Protein AF-G5DYV2-F1 (afdb_monomer)

Organism: NCBI:txid8362

Mean predicted aligned error: 8.83 Å

Secondary structure (DSSP, 8-state):
-HHHHHHHHSHHHHHHHHSHHHHHHHHHTHHHHHHHHHTTS-GGG--HHHHHHHHHHHHHHHHHHTTTT-HHHHHHHHHHHHHHHHHHHHHHHHH-

Foldseek 3Di:
DVVVVVVCVDPVVVVCCVDCLNVVLVVLLVLLVVLQVCVVPDLVVDDLVVLVVLLVVLVVQLVVCVVVPRVSSNVSSVSNNVSSVVSNVVNVVVVD

Nearest PDB structures (foldseek):
  4rng-assembly4_C-2  TM=7.474E-01  e=2.613E-01  Thermodesulfovibrio yellowstonii DSM 11347
  4rng-assembly2_D  TM=7.466E-01  e=3.465E-01  Thermodesulfovibrio yellowstonii DSM 11347
  4qnd-assembly1_A  TM=5.493E-01  e=1.268E+00  Vibrio sp. N418
  4qnc-assembly1_A  TM=6.231E-01  e=2.229E+00  Leptospira biflexa serovar Patoc strain 'Patoc 1 (Paris)'

InterPro domains:
  IPR005336 Mitochondrial pyruvate carrier [PF03650] (16-95)

Sequence (96 aa):
ARKAVDYVKSKDFRDYLMSTHFWGPVANWGLPIAAINDMKKSPEIISGRMTFALVCYSLMFMRFAVQPRNWLLFACHFTNECAQLVQGGRLIKYEL

pLDDT: mean 75.61, std 5.99, range [59.94, 84.25]

Solvent-accessible surface area (backbone atoms only — not comparable to full-atom values): 5235 Å² total; per-residue (Å²): 111,69,71,60,56,53,46,69,68,31,68,68,45,51,52,45,64,74,28,67,79,41,50,50,33,60,63,53,40,55,55,33,52,48,45,53,57,54,66,75,51,69,58,88,77,60,55,66,71,57,40,52,50,51,38,56,51,22,56,56,50,40,63,47,21,63,64,67,77,34,68,60,43,28,53,40,28,52,49,31,32,56,38,35,52,55,49,48,54,49,38,53,66,69,79,104

Structure (mmCIF, N/CA/C/O backbone):
data_AF-G5DYV2-F1
#
_entry.id   AF-G5DYV2-F1
#
loop_
_atom_site.group_PDB
_atom_site.id
_atom_site.type_symbol
_atom_site.label_atom_id
_atom_site.label_alt_id
_atom_site.label_comp_id
_atom_site.label_asym_id
_atom_site.label_entity_id
_atom_site.label_seq_id
_atom_site.pdbx_PDB_ins_code
_atom_site.Cartn_x
_atom_site.Cartn_y
_atom_site.Cartn_z
_atom_site.occupancy
_atom_site.B_iso_or_equiv
_atom_site.auth_seq_id
_atom_site.auth_comp_id
_atom_site.auth_asym_id
_atom_site.auth_atom_id
_atom_site.pdbx_PDB_model_num
ATOM 1 N N . ALA A 1 1 ? 7.813 -19.971 -18.138 1.00 61.12 1 ALA A N 1
ATOM 2 C CA . ALA A 1 1 ? 8.965 -19.984 -17.207 1.00 61.12 1 ALA A CA 1
ATOM 3 C C . ALA A 1 1 ? 10.188 -19.249 -17.770 1.00 61.12 1 ALA A C 1
ATOM 5 O O . ALA A 1 1 ? 10.543 -18.215 -17.225 1.00 61.12 1 ALA A O 1
ATOM 6 N N . ARG A 1 2 ? 10.787 -19.703 -18.884 1.00 69.62 2 ARG A N 1
ATOM 7 C CA . ARG A 1 2 ? 12.040 -19.144 -19.443 1.00 69.62 2 ARG A CA 1
ATOM 8 C C . ARG A 1 2 ? 12.012 -17.626 -19.709 1.00 69.62 2 ARG A C 1
ATOM 10 O O . ARG A 1 2 ? 12.840 -16.914 -19.167 1.00 69.62 2 ARG A O 1
ATOM 17 N N . LYS A 1 3 ? 10.961 -17.112 -20.364 1.00 71.81 3 LYS A N 1
ATOM 18 C CA . LYS A 1 3 ? 10.779 -15.662 -20.611 1.00 71.81 3 LYS A CA 1
ATOM 19 C C . LYS A 1 3 ? 10.736 -14.793 -19.342 1.00 71.81 3 LYS A C 1
ATOM 21 O O . LYS A 1 3 ? 11.193 -13.660 -19.377 1.00 71.81 3 LYS A O 1
ATOM 26 N N . ALA A 1 4 ? 10.198 -15.305 -18.231 1.00 74.38 4 ALA A N 1
ATOM 27 C CA . ALA A 1 4 ? 10.153 -14.563 -16.967 1.00 74.38 4 ALA A CA 1
ATOM 28 C C . ALA A 1 4 ? 11.535 -14.518 -16.296 1.00 74.38 4 ALA A C 1
ATOM 30 O O . ALA A 1 4 ? 11.935 -13.484 -15.776 1.00 74.38 4 ALA A O 1
ATOM 31 N N . VAL A 1 5 ? 12.291 -15.618 -16.366 1.00 77.25 5 VAL A N 1
ATOM 32 C CA . VAL A 1 5 ? 13.677 -15.676 -15.875 1.00 77.25 5 VAL A CA 1
ATOM 33 C C . VAL A 1 5 ? 14.587 -14.768 -16.704 1.00 77.25 5 VAL A C 1
ATOM 35 O O . VAL A 1 5 ? 15.414 -14.054 -16.140 1.00 77.25 5 VAL A O 1
ATOM 38 N N . ASP A 1 6 ? 14.402 -14.751 -18.024 1.00 77.06 6 ASP A N 1
ATOM 39 C CA . ASP A 1 6 ? 15.159 -13.885 -18.932 1.00 77.06 6 ASP A CA 1
ATOM 40 C C . ASP A 1 6 ? 14.835 -12.401 -18.682 1.00 77.06 6 ASP A C 1
ATOM 42 O O . ASP A 1 6 ? 15.737 -11.566 -18.661 1.00 77.06 6 ASP A O 1
ATOM 46 N N . TYR A 1 7 ? 13.570 -12.080 -18.385 1.00 74.12 7 TYR A N 1
ATOM 47 C CA . TYR A 1 7 ? 13.147 -10.732 -17.998 1.00 74.12 7 TYR A CA 1
ATOM 48 C C . TYR A 1 7 ? 13.772 -10.280 -16.671 1.00 74.12 7 TYR A C 1
ATOM 50 O O . TYR A 1 7 ? 14.313 -9.181 -16.596 1.00 74.12 7 TYR A O 1
ATOM 58 N N . VAL A 1 8 ? 13.792 -11.138 -15.646 1.00 76.88 8 VAL A N 1
ATOM 59 C CA . VAL A 1 8 ? 14.435 -10.838 -14.349 1.00 76.88 8 VAL A CA 1
ATOM 60 C C . VAL A 1 8 ? 15.956 -10.652 -14.487 1.00 76.88 8 VAL A C 1
ATOM 62 O O . VAL A 1 8 ? 16.571 -9.931 -13.706 1.00 76.88 8 VAL A O 1
ATOM 65 N N . LYS A 1 9 ? 16.589 -11.265 -15.493 1.00 77.69 9 LYS A N 1
ATOM 66 C CA . LYS A 1 9 ? 18.023 -11.082 -15.781 1.00 77.69 9 LYS A CA 1
ATOM 67 C C . LYS A 1 9 ? 18.329 -9.888 -16.694 1.00 77.69 9 LYS A C 1
ATOM 69 O O . LYS A 1 9 ? 19.506 -9.565 -16.861 1.00 77.69 9 LYS A O 1
ATOM 74 N N . SER A 1 10 ? 17.314 -9.250 -17.276 1.00 84.19 10 SER A N 1
ATOM 75 C CA . SER A 1 10 ? 17.481 -8.152 -18.233 1.00 84.19 10 SER A CA 1
ATOM 76 C C . SER A 1 10 ? 18.061 -6.885 -17.590 1.00 84.19 10 SER A C 1
ATOM 78 O O . SER A 1 10 ? 17.907 -6.641 -16.390 1.00 84.19 10 SER A O 1
ATOM 80 N N . LYS A 1 11 ? 18.724 -6.055 -18.407 1.00 81.88 11 LYS A N 1
ATOM 81 C CA . LYS A 1 11 ? 19.213 -4.735 -17.984 1.00 81.88 11 LYS A CA 1
ATOM 82 C C . LYS A 1 11 ? 18.052 -3.820 -17.577 1.00 81.88 11 LYS A C 1
ATOM 84 O O . LYS A 1 11 ? 18.162 -3.148 -16.562 1.00 81.88 11 LYS A O 1
ATOM 89 N N . ASP A 1 12 ? 16.924 -3.897 -18.280 1.00 79.25 12 ASP A N 1
ATOM 90 C CA . ASP A 1 12 ? 15.727 -3.098 -17.991 1.00 79.25 12 ASP A CA 1
ATOM 91 C C . ASP A 1 12 ? 15.156 -3.382 -16.594 1.00 79.25 12 ASP A C 1
ATOM 93 O O . ASP A 1 12 ? 14.765 -2.461 -15.880 1.00 79.25 12 ASP A O 1
ATOM 97 N N . PHE A 1 13 ? 15.158 -4.646 -16.151 1.00 80.00 13 PHE A N 1
ATOM 98 C CA . PHE A 1 13 ? 14.732 -4.994 -14.793 1.00 80.00 13 PHE A CA 1
ATOM 99 C C . PHE A 1 13 ? 15.696 -4.455 -13.729 1.00 8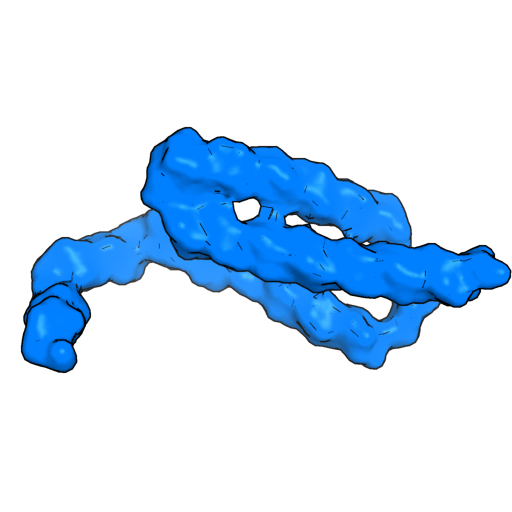0.00 13 PHE A C 1
ATOM 101 O O . PHE A 1 13 ? 15.259 -3.964 -12.689 1.00 80.00 13 PHE A O 1
ATOM 108 N N . ARG A 1 14 ? 17.008 -4.502 -13.988 1.00 80.19 14 ARG A N 1
ATOM 109 C CA . ARG A 1 14 ? 18.019 -3.934 -13.082 1.00 80.19 14 ARG A CA 1
ATOM 110 C C . ARG A 1 14 ? 17.913 -2.412 -12.998 1.00 80.19 14 ARG A C 1
ATOM 112 O O . ARG A 1 14 ? 17.954 -1.872 -11.896 1.00 80.19 14 ARG A O 1
ATOM 119 N N . ASP A 1 15 ? 17.714 -1.747 -14.131 1.00 80.69 15 ASP A N 1
ATOM 120 C CA . ASP A 1 15 ? 17.514 -0.299 -14.201 1.00 80.69 15 ASP A CA 1
ATOM 121 C C . ASP A 1 15 ? 16.210 0.102 -13.488 1.00 80.69 15 ASP A C 1
ATOM 123 O O . ASP A 1 15 ? 16.187 1.082 -12.744 1.00 80.69 15 ASP A O 1
ATOM 127 N N . TYR A 1 16 ? 15.144 -0.700 -13.610 1.00 79.69 16 TYR A N 1
ATOM 128 C CA . TYR A 1 16 ? 13.910 -0.510 -12.843 1.00 79.69 16 TYR A CA 1
ATOM 129 C C . TYR A 1 16 ? 14.141 -0.648 -11.333 1.00 79.69 16 TYR A C 1
ATOM 131 O O . TYR A 1 16 ? 13.718 0.228 -10.579 1.00 79.69 16 TYR A O 1
ATOM 139 N N . LEU A 1 17 ? 14.857 -1.687 -10.885 1.00 81.25 17 LEU A N 1
ATOM 140 C CA . LEU A 1 17 ? 15.198 -1.886 -9.471 1.00 81.25 17 LEU A CA 1
ATOM 141 C C . LEU A 1 17 ? 16.066 -0.762 -8.896 1.00 81.25 17 LEU A C 1
ATOM 143 O O . LEU A 1 17 ? 15.933 -0.443 -7.721 1.00 81.25 17 LEU A O 1
ATOM 147 N N . MET A 1 18 ? 16.955 -0.162 -9.688 1.00 81.88 18 MET A N 1
ATOM 148 C CA . MET A 1 18 ? 17.774 0.977 -9.254 1.00 81.88 18 MET A CA 1
ATOM 149 C C . MET A 1 18 ? 17.063 2.328 -9.406 1.00 81.88 18 MET A C 1
ATOM 151 O O . MET A 1 18 ? 17.591 3.354 -8.979 1.00 81.88 18 MET A O 1
ATOM 155 N N . SER A 1 19 ? 15.860 2.351 -9.981 1.00 78.81 19 SER A N 1
ATOM 156 C CA . SER A 1 19 ? 15.099 3.581 -10.173 1.00 78.81 19 SER A CA 1
ATOM 157 C C . SER A 1 19 ? 14.369 4.027 -8.903 1.00 78.81 19 SER A C 1
ATOM 159 O O . SER A 1 19 ? 13.918 3.229 -8.074 1.00 78.81 19 SER A O 1
ATOM 161 N N . THR A 1 20 ? 14.143 5.335 -8.802 1.00 76.69 20 THR A N 1
ATOM 162 C CA . THR A 1 20 ? 13.267 5.939 -7.786 1.00 76.69 20 THR A CA 1
ATOM 163 C C . THR A 1 20 ? 11.815 5.467 -7.908 1.00 76.69 20 THR A C 1
ATOM 165 O O . THR A 1 20 ? 11.085 5.460 -6.918 1.00 76.69 20 THR A O 1
ATOM 168 N N . HIS A 1 21 ? 11.398 5.005 -9.092 1.00 72.06 21 HIS A N 1
ATOM 169 C CA . HIS A 1 21 ? 10.066 4.449 -9.333 1.00 72.06 21 HIS A CA 1
ATOM 170 C C . HIS A 1 21 ? 9.833 3.099 -8.646 1.00 72.06 21 HIS A C 1
ATOM 172 O O . HIS A 1 21 ? 8.673 2.754 -8.420 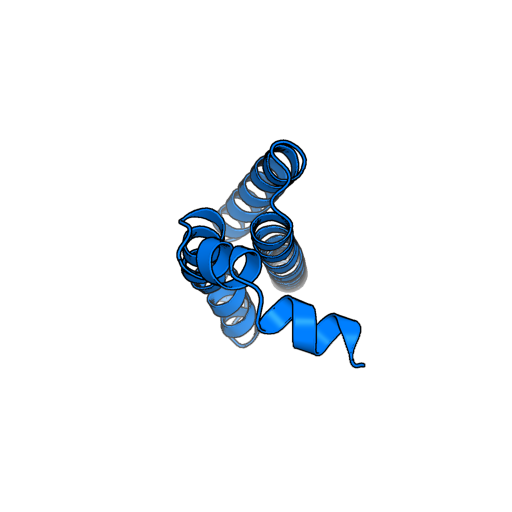1.00 72.06 21 HIS A O 1
ATOM 178 N N . PHE A 1 22 ? 10.897 2.364 -8.307 1.00 78.06 22 PHE A N 1
ATOM 179 C CA . PHE A 1 22 ? 10.831 1.143 -7.504 1.00 78.06 22 PHE A CA 1
ATOM 180 C C . PHE A 1 22 ? 10.978 1.456 -6.011 1.00 78.06 22 PHE A C 1
ATOM 182 O O . PHE A 1 22 ? 10.090 1.135 -5.221 1.00 78.06 22 PHE A O 1
ATOM 189 N N . TRP A 1 23 ? 12.057 2.145 -5.624 1.00 79.19 23 TRP A N 1
ATOM 190 C CA . TRP A 1 23 ? 12.357 2.391 -4.210 1.00 79.19 23 TRP A CA 1
ATOM 191 C C . TRP A 1 23 ? 11.392 3.357 -3.521 1.00 79.19 23 TRP A C 1
ATOM 193 O O . TRP A 1 23 ? 11.122 3.182 -2.338 1.00 79.19 23 TRP A O 1
ATOM 203 N N . GLY A 1 24 ? 10.827 4.334 -4.238 1.00 77.25 24 GLY A N 1
ATOM 204 C CA . GLY A 1 24 ? 9.837 5.260 -3.679 1.00 77.25 24 GLY A CA 1
ATOM 205 C C . GLY A 1 24 ? 8.594 4.530 -3.156 1.00 77.25 24 GLY A C 1
ATOM 206 O O . GLY A 1 24 ? 8.285 4.625 -1.968 1.00 77.25 24 GLY A O 1
ATOM 207 N N . PRO A 1 25 ? 7.906 3.732 -3.993 1.00 75.50 25 PRO A N 1
ATOM 208 C CA . PRO A 1 25 ? 6.816 2.882 -3.533 1.00 75.50 25 PRO A CA 1
ATOM 209 C C . PRO A 1 25 ? 7.236 1.885 -2.452 1.00 75.50 25 PRO A C 1
ATOM 211 O O . PRO A 1 25 ? 6.505 1.725 -1.483 1.00 75.50 25 PRO A O 1
ATOM 214 N N . VAL A 1 26 ? 8.405 1.244 -2.578 1.00 79.31 26 VAL A N 1
ATOM 215 C CA . VAL A 1 26 ? 8.908 0.289 -1.572 1.00 79.31 26 VAL A CA 1
ATOM 216 C C . VAL A 1 26 ? 9.088 0.950 -0.201 1.00 79.31 26 VAL A C 1
ATOM 218 O O . VAL A 1 26 ? 8.699 0.363 0.802 1.00 79.31 26 VAL A O 1
ATOM 221 N N . ALA A 1 27 ? 9.599 2.180 -0.135 1.00 77.56 27 ALA A N 1
ATOM 222 C CA . ALA A 1 27 ? 9.678 2.929 1.119 1.00 77.56 27 ALA A CA 1
ATOM 223 C C . ALA A 1 27 ? 8.282 3.279 1.672 1.00 77.56 27 ALA A C 1
ATOM 225 O O . ALA A 1 27 ? 8.052 3.213 2.880 1.00 77.56 27 ALA A O 1
ATOM 226 N N . ASN A 1 28 ? 7.320 3.571 0.792 1.00 74.62 28 ASN A N 1
ATOM 227 C CA . ASN A 1 28 ? 5.942 3.878 1.179 1.00 74.62 28 ASN A CA 1
ATOM 228 C C . ASN A 1 28 ? 5.149 2.662 1.689 1.00 74.62 28 ASN A C 1
ATOM 230 O O . ASN A 1 28 ? 4.151 2.861 2.383 1.00 74.62 28 ASN A O 1
ATOM 234 N N . TRP A 1 29 ? 5.597 1.420 1.438 1.00 75.75 29 TRP A N 1
ATOM 235 C CA . TRP A 1 29 ? 4.967 0.202 1.985 1.00 75.75 29 TRP A CA 1
ATOM 236 C C . TRP A 1 29 ? 4.976 0.140 3.518 1.00 75.75 29 TRP A C 1
ATOM 238 O O . TRP A 1 29 ? 4.190 -0.609 4.101 1.00 75.75 29 TRP A O 1
ATOM 248 N N . GLY A 1 30 ? 5.790 0.966 4.185 1.00 77.81 30 GLY A N 1
ATOM 249 C CA . GLY A 1 30 ? 5.721 1.138 5.635 1.00 77.81 30 GLY A CA 1
ATOM 250 C C . GLY A 1 30 ? 4.329 1.556 6.126 1.00 77.81 30 GLY A C 1
ATOM 251 O O . GLY A 1 30 ? 3.894 1.074 7.169 1.00 77.81 30 GLY A O 1
ATOM 252 N N . LEU A 1 31 ? 3.595 2.373 5.359 1.00 76.25 31 LEU A N 1
ATOM 253 C CA . LEU A 1 31 ? 2.249 2.836 5.720 1.00 76.25 31 LEU A CA 1
ATOM 254 C C . LEU A 1 31 ? 1.200 1.702 5.676 1.00 76.25 31 LEU A C 1
ATOM 256 O O . LEU A 1 31 ? 0.565 1.468 6.706 1.00 76.25 31 LEU A O 1
ATOM 260 N N . PRO A 1 32 ? 1.051 0.930 4.575 1.00 74.00 32 PRO A N 1
ATOM 261 C CA . PRO A 1 32 ? 0.213 -0.267 4.563 1.00 74.00 32 PRO A CA 1
ATOM 262 C C . PRO A 1 32 ? 0.576 -1.279 5.652 1.00 74.00 32 PRO A C 1
ATOM 264 O O . PRO A 1 32 ? -0.313 -1.823 6.301 1.00 74.00 32 PRO A O 1
ATOM 267 N N . ILE A 1 33 ? 1.870 -1.539 5.876 1.00 78.62 33 ILE A N 1
ATOM 268 C CA . ILE A 1 33 ? 2.316 -2.509 6.887 1.00 78.62 33 ILE A CA 1
ATOM 269 C C . ILE A 1 33 ? 1.939 -2.031 8.293 1.00 78.62 33 ILE A C 1
ATOM 271 O O . ILE A 1 33 ? 1.433 -2.823 9.091 1.00 78.62 33 ILE A O 1
ATOM 275 N N . ALA A 1 34 ? 2.135 -0.745 8.593 1.00 78.44 34 ALA A N 1
ATOM 276 C CA . ALA A 1 34 ? 1.712 -0.150 9.855 1.00 78.44 34 ALA A CA 1
ATOM 277 C C . ALA A 1 34 ? 0.190 -0.238 10.032 1.00 78.44 34 ALA A C 1
ATOM 279 O O . ALA A 1 34 ? -0.267 -0.703 11.073 1.00 78.44 34 ALA A O 1
ATOM 280 N N . ALA A 1 35 ? -0.588 0.096 8.996 1.00 72.88 35 ALA A N 1
ATOM 281 C CA . ALA A 1 35 ? -2.046 -0.017 9.022 1.00 72.88 35 ALA A CA 1
ATOM 282 C C . ALA A 1 35 ? -2.508 -1.466 9.266 1.00 72.88 35 ALA A C 1
ATOM 284 O O . ALA A 1 35 ? -3.390 -1.716 10.087 1.00 72.88 35 ALA A O 1
ATOM 285 N N . ILE A 1 36 ? -1.874 -2.451 8.621 1.00 75.06 36 ILE A N 1
ATOM 286 C CA . ILE A 1 36 ? -2.174 -3.872 8.845 1.00 75.06 36 ILE A CA 1
ATOM 287 C C . ILE A 1 36 ? -1.839 -4.290 10.280 1.00 75.06 36 ILE A C 1
ATOM 289 O O . ILE A 1 36 ? -2.614 -5.012 10.908 1.00 75.06 36 ILE A O 1
ATOM 293 N N . ASN A 1 37 ? -0.708 -3.840 10.820 1.00 78.06 37 ASN A N 1
ATOM 294 C CA . ASN A 1 37 ? -0.320 -4.160 12.190 1.00 78.06 37 ASN A CA 1
ATOM 295 C C . ASN A 1 37 ? -1.264 -3.513 13.219 1.00 78.06 37 ASN A C 1
ATOM 297 O O . ASN A 1 37 ? -1.656 -4.148 14.198 1.00 78.06 37 ASN A O 1
ATOM 301 N N . ASP A 1 38 ? -1.704 -2.283 12.959 1.00 73.88 38 ASP A N 1
ATOM 302 C CA . ASP A 1 38 ? -2.651 -1.563 13.810 1.00 73.88 38 ASP A CA 1
ATOM 303 C C . ASP A 1 38 ? -4.051 -2.198 13.811 1.00 73.88 38 ASP A C 1
ATOM 305 O O . ASP A 1 38 ? -4.793 -2.038 14.780 1.00 73.88 38 ASP A O 1
ATOM 309 N N . MET A 1 39 ? -4.394 -3.044 12.827 1.00 68.56 39 MET A N 1
ATOM 310 C CA . MET A 1 39 ? -5.615 -3.860 12.900 1.00 68.56 39 MET A CA 1
ATOM 311 C C . MET A 1 39 ? -5.632 -4.826 14.099 1.00 68.56 39 MET A C 1
ATOM 313 O O . MET A 1 39 ? -6.700 -5.281 14.496 1.00 68.56 39 MET A O 1
ATOM 317 N N . LYS A 1 40 ? -4.488 -5.148 14.710 1.00 68.19 40 LYS A N 1
ATOM 318 C CA . LYS A 1 40 ? -4.438 -6.011 15.905 1.00 68.19 40 LYS A CA 1
ATOM 319 C C . LYS A 1 40 ? -4.587 -5.243 17.219 1.00 68.19 40 LYS A C 1
ATOM 321 O O . LYS A 1 40 ? -4.755 -5.869 18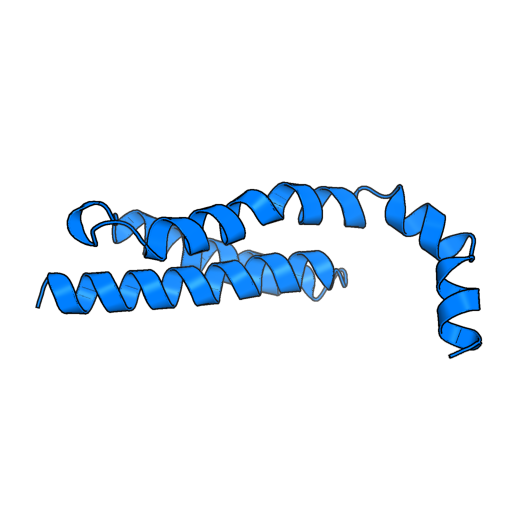.262 1.00 68.19 40 LYS A O 1
ATOM 326 N N . LYS A 1 41 ? -4.509 -3.911 17.186 1.00 69.88 41 LYS A N 1
ATOM 327 C CA . LYS A 1 41 ? -4.626 -3.062 18.376 1.00 69.88 41 LYS A CA 1
ATOM 328 C C . LYS A 1 41 ? -6.091 -2.776 18.722 1.00 69.88 41 LYS A C 1
ATOM 330 O O . LY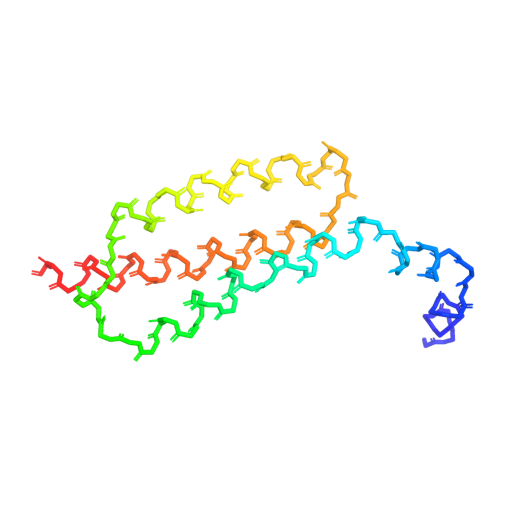S A 1 41 ? -6.998 -3.020 17.913 1.00 69.88 41 LYS A O 1
ATOM 335 N N . SER A 1 42 ? -6.301 -2.294 19.951 1.00 64.25 42 SER A N 1
ATOM 336 C CA . SER A 1 42 ? -7.625 -1.900 20.442 1.00 64.25 42 SER A CA 1
ATOM 337 C C . SER A 1 42 ? -8.213 -0.793 19.550 1.00 64.25 42 SER A C 1
ATOM 339 O O . SER A 1 42 ? -7.488 0.151 19.221 1.00 64.25 42 SER A O 1
ATOM 341 N N . PRO A 1 43 ? -9.490 -0.897 19.136 1.00 61.94 43 PRO A N 1
ATOM 342 C CA . PRO A 1 43 ? -10.145 0.091 18.278 1.00 61.94 43 PRO A CA 1
ATOM 343 C C . PRO A 1 43 ? -10.256 1.488 18.911 1.00 61.94 43 PRO A C 1
ATOM 345 O O . PRO A 1 43 ? -10.344 2.460 18.174 1.00 61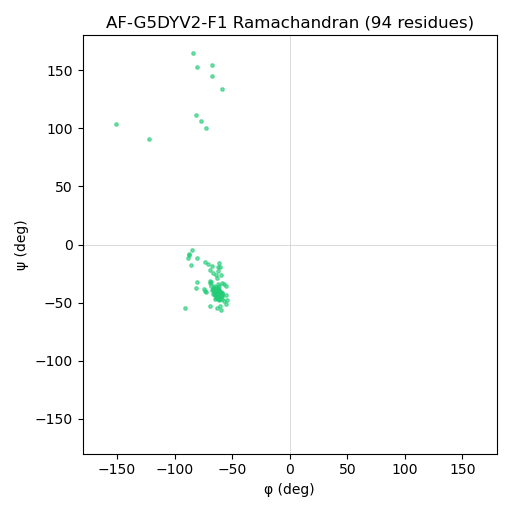.94 43 PRO A O 1
ATOM 348 N N . GLU A 1 44 ? -10.146 1.606 20.238 1.00 60.38 44 GLU A N 1
ATOM 349 C CA . GLU A 1 44 ? -10.127 2.884 20.976 1.00 60.38 44 GLU A CA 1
ATOM 350 C C . GLU A 1 44 ? -8.978 3.822 20.578 1.00 60.38 44 GLU A C 1
ATOM 352 O O . GLU A 1 44 ? -9.063 5.037 20.729 1.00 60.38 44 GLU A O 1
ATOM 357 N N . ILE A 1 45 ? -7.877 3.260 20.072 1.00 65.50 45 ILE A N 1
ATOM 358 C CA . ILE A 1 45 ? -6.678 4.019 19.693 1.00 65.50 45 ILE A CA 1
ATOM 359 C C . ILE A 1 45 ? -6.787 4.521 18.237 1.00 65.50 45 ILE A C 1
ATOM 361 O O . ILE A 1 45 ? -5.941 5.282 17.765 1.00 65.50 45 ILE A O 1
ATOM 365 N N . ILE A 1 46 ? -7.814 4.087 17.494 1.00 66.06 46 ILE A N 1
ATOM 366 C CA . ILE A 1 46 ? -7.992 4.417 16.078 1.00 66.06 46 ILE A CA 1
ATOM 367 C C . ILE A 1 46 ? -8.627 5.806 15.962 1.00 66.06 46 ILE A C 1
ATOM 369 O O . ILE A 1 46 ? -9.799 6.014 16.260 1.00 66.06 46 ILE A O 1
ATOM 373 N N . SER A 1 47 ? -7.858 6.774 15.464 1.00 71.50 47 SER A N 1
ATOM 374 C CA . SER A 1 47 ? -8.375 8.112 15.167 1.00 71.50 47 SER A CA 1
ATOM 375 C C . SER A 1 47 ? -9.169 8.112 13.860 1.00 71.50 47 SER A C 1
ATOM 377 O O . SER A 1 47 ? -8.591 8.107 12.771 1.00 71.50 47 SER A O 1
ATOM 379 N N . GLY A 1 48 ? -10.499 8.204 13.948 1.00 69.19 48 GLY A N 1
ATOM 380 C CA . GLY A 1 48 ? -11.375 8.242 12.768 1.00 69.19 48 GLY A CA 1
ATOM 381 C C . GLY A 1 48 ? -11.062 9.382 11.790 1.00 69.19 48 GLY A C 1
ATOM 382 O O . GLY A 1 48 ? -11.137 9.198 10.575 1.00 69.19 48 GLY A O 1
ATOM 383 N N . ARG A 1 49 ? -10.616 10.544 12.296 1.00 75.44 49 ARG A N 1
ATOM 384 C CA . ARG A 1 49 ? -10.175 11.675 11.454 1.00 75.44 49 ARG A CA 1
ATOM 385 C C . ARG A 1 49 ? -8.926 11.328 10.639 1.00 75.44 49 ARG A C 1
ATOM 387 O O . ARG A 1 49 ? -8.824 11.724 9.482 1.00 75.44 49 ARG A O 1
ATOM 394 N N . MET A 1 50 ? -7.992 10.584 11.231 1.00 76.94 50 MET A N 1
ATOM 395 C CA . MET A 1 50 ? -6.764 10.157 10.561 1.00 76.94 50 MET A CA 1
ATOM 396 C C . MET A 1 50 ? -7.040 9.068 9.521 1.00 76.94 50 MET A C 1
ATOM 398 O O . MET A 1 50 ? -6.521 9.153 8.410 1.00 76.94 50 MET A O 1
ATOM 402 N N . THR A 1 51 ? -7.912 8.107 9.835 1.00 77.12 51 THR A N 1
ATOM 403 C CA . THR A 1 51 ? -8.354 7.074 8.887 1.00 77.12 51 THR A CA 1
ATOM 404 C C . THR A 1 51 ? -9.017 7.686 7.657 1.00 77.12 51 THR A C 1
ATOM 406 O O . THR A 1 51 ? -8.648 7.358 6.531 1.00 77.12 51 THR A O 1
ATOM 409 N N . PHE A 1 52 ? -9.929 8.643 7.847 1.00 77.44 52 PHE A N 1
ATOM 410 C CA . PHE A 1 52 ? -10.574 9.342 6.734 1.00 77.44 52 PHE A CA 1
ATOM 411 C C . PHE A 1 52 ? -9.574 10.139 5.880 1.00 77.44 52 PHE A C 1
ATOM 413 O O . PHE A 1 52 ? -9.604 10.063 4.652 1.00 77.44 52 PHE A O 1
ATOM 420 N N . ALA A 1 53 ? -8.640 10.855 6.516 1.00 81.75 53 ALA A N 1
ATOM 421 C CA . ALA A 1 53 ? -7.599 11.587 5.799 1.00 81.75 53 ALA A CA 1
ATOM 422 C C . ALA A 1 53 ? -6.707 10.655 4.958 1.00 81.75 53 ALA A C 1
ATOM 424 O O . ALA A 1 53 ? -6.390 10.976 3.811 1.00 81.75 53 ALA A O 1
ATOM 425 N N . LEU A 1 54 ? -6.335 9.487 5.496 1.00 78.12 54 LEU A N 1
ATOM 426 C CA . LEU A 1 54 ? -5.518 8.493 4.793 1.00 78.12 54 LEU A CA 1
ATOM 427 C C . LEU A 1 54 ? -6.262 7.830 3.631 1.00 78.12 54 LEU A C 1
ATOM 429 O O . LEU A 1 54 ? -5.633 7.539 2.611 1.00 78.12 54 LEU A O 1
ATOM 433 N N 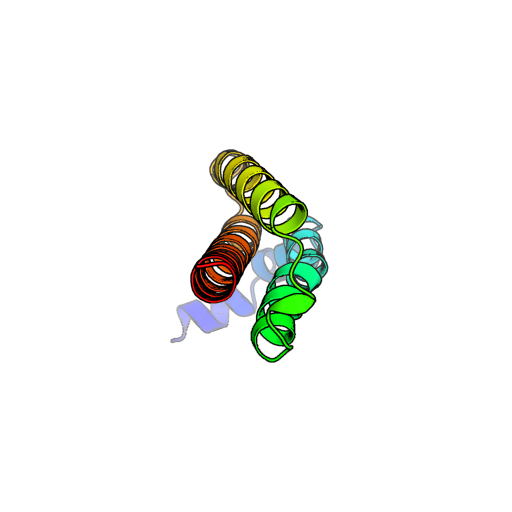. VAL A 1 55 ? -7.578 7.651 3.754 1.00 80.44 55 VAL A N 1
ATOM 434 C CA . VAL A 1 55 ? -8.445 7.201 2.658 1.00 80.44 55 VAL A CA 1
ATOM 435 C C . VAL A 1 55 ? -8.448 8.219 1.513 1.00 80.44 55 VAL A C 1
ATOM 437 O O . VAL A 1 55 ? -8.056 7.917 0.385 1.00 80.44 55 VAL A O 1
ATOM 440 N N . CYS A 1 56 ? -8.768 9.485 1.802 1.00 82.12 56 CYS A N 1
ATOM 441 C CA . CYS A 1 56 ? -8.762 10.544 0.787 1.00 82.12 56 CYS A CA 1
ATOM 442 C C . CYS A 1 56 ? -7.386 10.713 0.121 1.00 82.12 56 CYS A C 1
ATOM 444 O O . CYS A 1 56 ? -7.295 10.872 -1.099 1.00 82.12 56 CYS A O 1
ATOM 446 N N . TYR A 1 57 ? -6.313 10.647 0.912 1.00 81.62 57 TYR A N 1
ATOM 447 C CA . TYR A 1 57 ? -4.941 10.685 0.415 1.00 81.62 57 TYR A CA 1
ATOM 448 C C . TYR A 1 57 ? -4.642 9.512 -0.533 1.00 81.62 57 TYR A C 1
ATOM 450 O O . TYR A 1 57 ? -4.113 9.720 -1.626 1.00 81.62 57 TYR A O 1
ATOM 458 N N . SER A 1 58 ? -5.017 8.287 -0.156 1.00 78.06 58 SER A N 1
ATOM 459 C CA . SER A 1 58 ? -4.753 7.085 -0.959 1.00 78.06 58 SER A CA 1
ATOM 460 C C . SER A 1 58 ? -5.514 7.111 -2.283 1.00 78.06 58 SER A C 1
ATOM 462 O O . SER A 1 58 ? -4.926 6.833 -3.328 1.00 78.06 58 SER A O 1
ATOM 464 N N . LEU A 1 59 ? -6.781 7.533 -2.271 1.00 81.06 59 LEU A N 1
ATOM 465 C CA . LEU A 1 59 ? -7.594 7.721 -3.478 1.00 81.06 59 LEU A CA 1
ATOM 466 C C . LEU A 1 59 ? -6.975 8.734 -4.449 1.00 81.06 59 LEU A C 1
ATOM 468 O O . LEU A 1 59 ? -6.884 8.467 -5.652 1.00 81.06 59 LEU A O 1
ATOM 472 N N . MET A 1 60 ? -6.491 9.867 -3.932 1.00 81.56 60 MET A N 1
ATOM 473 C CA . MET A 1 60 ? -5.824 10.886 -4.744 1.00 81.56 60 MET A CA 1
ATOM 474 C C . MET A 1 60 ? -4.565 10.324 -5.415 1.00 81.56 60 MET A C 1
ATOM 476 O O . MET A 1 60 ? -4.379 10.466 -6.623 1.00 81.56 60 MET A O 1
ATOM 480 N N . PHE A 1 61 ? -3.716 9.628 -4.659 1.00 73.88 61 PHE A N 1
ATOM 481 C CA . PHE A 1 61 ? -2.482 9.059 -5.198 1.00 73.88 61 PHE A CA 1
ATOM 482 C C . PHE A 1 61 ? -2.730 7.905 -6.179 1.00 73.88 61 PHE A C 1
ATOM 484 O O . PHE A 1 61 ? -2.006 7.783 -7.169 1.00 73.88 61 PHE A O 1
ATOM 491 N N . MET A 1 62 ? -3.789 7.109 -5.992 1.00 72.75 62 MET A N 1
ATOM 492 C CA . MET A 1 62 ? -4.190 6.086 -6.965 1.00 72.75 62 MET A CA 1
ATOM 493 C C . MET A 1 62 ? -4.554 6.693 -8.327 1.00 72.75 62 MET A C 1
ATOM 495 O O . MET A 1 62 ? -4.206 6.114 -9.355 1.00 72.75 62 MET A O 1
ATOM 499 N N . ARG A 1 63 ? -5.168 7.886 -8.367 1.00 75.94 63 ARG A N 1
ATOM 500 C CA . ARG A 1 63 ? -5.485 8.591 -9.625 1.00 75.94 63 ARG A CA 1
ATOM 501 C C . ARG A 1 63 ? -4.233 8.989 -10.410 1.00 75.94 63 ARG A C 1
ATOM 503 O O . ARG A 1 63 ? -4.252 8.913 -11.642 1.00 75.94 63 ARG A O 1
ATOM 510 N N . PHE A 1 64 ? -3.166 9.384 -9.715 1.00 68.62 64 PHE A N 1
ATOM 511 C CA . PHE A 1 64 ? -1.887 9.778 -10.317 1.00 68.62 64 PHE A CA 1
ATOM 512 C C . PHE A 1 64 ? -0.948 8.593 -10.595 1.00 68.62 64 PHE A C 1
ATOM 514 O O . PHE A 1 64 ? -0.065 8.706 -11.439 1.00 68.62 64 PHE A O 1
ATOM 521 N N . ALA A 1 65 ? -1.170 7.428 -9.976 1.00 64.44 65 ALA A N 1
ATOM 522 C CA . ALA A 1 65 ? -0.419 6.202 -10.267 1.00 64.44 65 ALA A CA 1
ATOM 523 C C . ALA A 1 65 ? -0.804 5.543 -11.611 1.00 64.44 65 ALA A C 1
ATOM 525 O O . ALA A 1 65 ? -0.081 4.678 -12.114 1.00 64.44 65 ALA A O 1
ATOM 526 N N . VAL A 1 66 ? -1.937 5.941 -12.203 1.00 63.50 66 VAL A N 1
ATOM 527 C CA . VAL A 1 66 ? -2.394 5.455 -13.518 1.00 63.50 66 VAL A CA 1
ATOM 528 C C . VAL A 1 66 ? -1.677 6.176 -14.668 1.00 63.50 66 VAL A C 1
ATOM 530 O O . VAL A 1 66 ? -1.424 5.566 -15.711 1.00 63.50 66 VAL A O 1
ATOM 533 N N . GLN A 1 67 ? -1.319 7.452 -14.486 1.00 59.94 67 GLN A N 1
ATOM 534 C CA . GLN A 1 67 ? -0.654 8.282 -15.494 1.00 59.94 67 GLN A CA 1
ATOM 535 C C . GLN A 1 67 ? 0.226 9.336 -14.795 1.00 59.94 67 GLN A C 1
ATOM 537 O O . GLN A 1 67 ? -0.318 10.321 -14.293 1.00 59.94 67 GLN A O 1
ATOM 542 N N . PRO A 1 68 ? 1.564 9.164 -14.750 1.00 63.62 68 PRO A N 1
ATOM 543 C CA . PRO A 1 68 ? 2.384 8.090 -15.329 1.00 63.62 68 PRO A CA 1
ATOM 544 C C . PRO A 1 68 ? 2.146 6.720 -14.668 1.00 63.62 68 PRO A C 1
ATOM 546 O O . PRO A 1 68 ? 1.894 6.622 -13.473 1.00 63.62 68 PRO A O 1
ATOM 549 N N . ARG A 1 69 ? 2.220 5.644 -15.461 1.00 67.19 69 ARG A N 1
ATOM 550 C CA . ARG A 1 69 ? 1.830 4.288 -15.044 1.00 67.19 69 ARG A CA 1
ATOM 551 C C . ARG A 1 69 ? 2.859 3.691 -14.070 1.00 67.19 69 ARG A C 1
ATOM 553 O O . ARG A 1 69 ? 3.888 3.178 -14.500 1.00 67.19 69 ARG A O 1
ATOM 560 N N . ASN A 1 70 ? 2.567 3.730 -12.769 1.00 76.69 70 ASN A N 1
ATOM 561 C CA . ASN A 1 70 ? 3.368 3.109 -11.711 1.00 76.69 70 ASN A CA 1
ATOM 562 C C . ASN A 1 70 ? 2.516 2.115 -10.903 1.00 76.69 70 ASN A C 1
ATOM 564 O O . ASN A 1 70 ? 1.890 2.460 -9.900 1.00 76.69 70 ASN A O 1
ATOM 568 N N . TRP A 1 71 ? 2.520 0.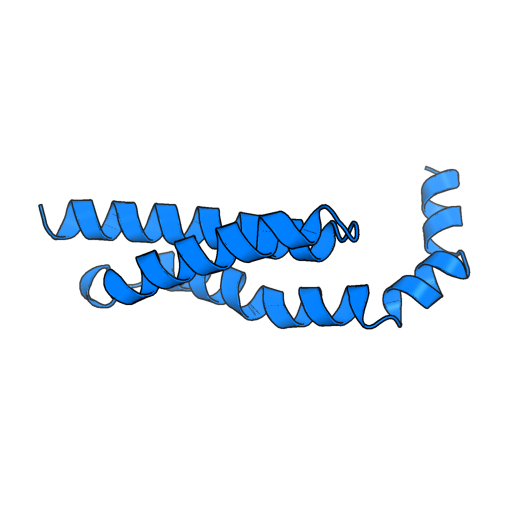854 -11.342 1.00 74.81 71 TRP A N 1
ATOM 569 C CA . TRP A 1 71 ? 1.735 -0.225 -10.732 1.00 74.81 71 TRP A CA 1
ATOM 570 C C . TRP A 1 71 ? 2.130 -0.535 -9.284 1.00 74.81 71 TRP A C 1
ATOM 572 O O . TRP A 1 71 ? 1.284 -0.958 -8.501 1.00 74.81 71 TRP A O 1
ATOM 582 N N . LEU A 1 72 ? 3.391 -0.302 -8.914 1.00 74.31 72 LEU A N 1
ATOM 583 C CA . LEU A 1 72 ? 3.897 -0.547 -7.562 1.00 74.31 72 LEU A CA 1
ATOM 584 C C . LEU A 1 72 ? 3.379 0.510 -6.579 1.00 74.31 72 LEU A C 1
ATOM 586 O O . LEU A 1 72 ? 2.958 0.177 -5.471 1.00 74.31 72 LEU A O 1
ATOM 590 N N . LEU A 1 73 ? 3.334 1.771 -7.019 1.00 76.25 73 LEU A N 1
ATOM 591 C CA . LEU A 1 73 ? 2.70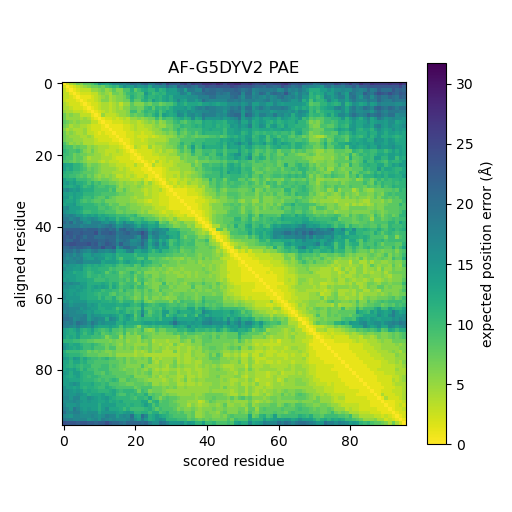5 2.864 -6.276 1.00 76.25 73 LEU A CA 1
ATOM 592 C C . LEU A 1 73 ? 1.197 2.624 -6.124 1.00 76.25 73 LEU A C 1
ATOM 594 O O . LEU A 1 73 ? 0.667 2.729 -5.020 1.00 76.25 73 LEU A O 1
ATOM 598 N N . PHE A 1 74 ? 0.524 2.233 -7.211 1.00 80.12 74 PHE A N 1
ATOM 599 C CA . PHE A 1 74 ? -0.898 1.890 -7.183 1.00 80.12 74 PHE A CA 1
ATOM 600 C C . PHE A 1 74 ? -1.194 0.768 -6.176 1.00 80.12 74 PHE A C 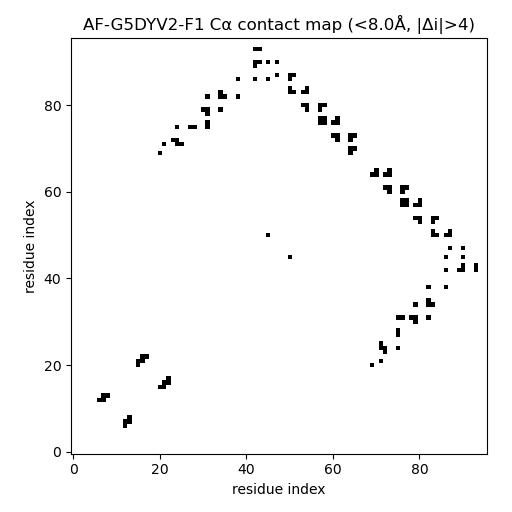1
ATOM 602 O O . PHE A 1 74 ? -2.067 0.926 -5.329 1.00 80.12 74 PHE A O 1
ATOM 609 N N . ALA A 1 75 ? -0.431 -0.331 -6.213 1.00 81.56 75 ALA A N 1
ATOM 610 C CA . ALA A 1 75 ? -0.609 -1.457 -5.296 1.00 81.56 75 ALA A CA 1
ATOM 611 C C . ALA A 1 75 ? -0.406 -1.061 -3.822 1.00 81.56 75 ALA A C 1
ATOM 613 O O . ALA A 1 75 ? -1.160 -1.507 -2.954 1.00 81.56 75 ALA A O 1
ATOM 614 N N . CYS A 1 76 ? 0.573 -0.195 -3.539 1.00 81.88 76 CYS A N 1
ATOM 615 C CA . CYS A 1 76 ? 0.809 0.339 -2.198 1.00 81.88 76 CYS A CA 1
ATOM 616 C C . CYS A 1 76 ? -0.410 1.124 -1.683 1.00 81.88 76 CYS A C 1
ATOM 618 O O . CYS A 1 76 ? -0.928 0.824 -0.607 1.00 81.88 76 CYS A O 1
ATOM 620 N N . HIS A 1 77 ? -0.908 2.097 -2.454 1.00 82.31 77 HIS A N 1
ATOM 621 C CA . HIS A 1 77 ? -2.053 2.913 -2.032 1.00 82.31 77 HIS A CA 1
ATOM 622 C C . HIS A 1 77 ? -3.362 2.126 -1.979 1.00 82.31 77 HIS A C 1
ATOM 624 O O . HIS A 1 77 ? -4.146 2.341 -1.062 1.00 82.31 77 HIS A O 1
ATOM 630 N N . PHE A 1 78 ? -3.571 1.176 -2.892 1.00 83.38 78 PHE A N 1
ATOM 631 C CA . PHE A 1 78 ? -4.730 0.286 -2.856 1.00 83.38 78 PHE A CA 1
ATOM 632 C C . PHE A 1 78 ? -4.746 -0.572 -1.585 1.00 83.38 78 PHE A C 1
ATOM 634 O O . PHE A 1 78 ? -5.767 -0.681 -0.914 1.00 83.38 78 PHE A O 1
ATOM 641 N N . THR A 1 79 ? -3.595 -1.131 -1.203 1.00 83.00 79 THR A N 1
ATOM 642 C CA . THR A 1 79 ? -3.483 -1.920 0.034 1.00 83.00 79 THR A CA 1
ATOM 643 C C . THR A 1 79 ? -3.728 -1.053 1.270 1.00 83.00 79 THR A C 1
ATOM 645 O O . THR A 1 79 ? -4.433 -1.480 2.185 1.00 83.00 79 THR A O 1
ATOM 648 N N . ASN A 1 80 ? -3.190 0.173 1.294 1.00 82.12 80 ASN A N 1
ATOM 649 C CA . ASN A 1 80 ? -3.437 1.122 2.380 1.00 82.12 80 ASN A CA 1
ATOM 650 C C . ASN A 1 80 ? -4.925 1.487 2.490 1.00 82.12 80 ASN A C 1
ATOM 652 O O . ASN A 1 80 ? -5.475 1.441 3.583 1.00 82.12 80 ASN A O 1
ATOM 656 N N . GLU A 1 81 ? -5.581 1.786 1.367 1.00 83.12 81 GLU A N 1
ATOM 657 C CA . GLU A 1 81 ? -7.016 2.076 1.296 1.00 83.12 81 GLU A CA 1
ATOM 658 C C . GLU A 1 81 ? -7.846 0.931 1.889 1.00 83.12 81 GLU A C 1
ATOM 660 O O . GLU A 1 81 ? -8.652 1.145 2.793 1.00 83.12 81 GLU A O 1
ATOM 665 N N . CYS A 1 82 ? -7.600 -0.310 1.451 1.00 84.25 82 CYS A N 1
ATOM 666 C CA . CYS A 1 82 ? -8.298 -1.478 1.984 1.00 84.25 82 CYS A CA 1
ATOM 667 C C . CYS A 1 82 ? -8.084 -1.640 3.496 1.00 84.25 82 CYS A C 1
ATOM 669 O O . CYS A 1 82 ? -9.042 -1.894 4.225 1.00 84.25 82 CYS A O 1
ATOM 671 N N . ALA A 1 83 ? -6.850 -1.475 3.984 1.00 82.19 83 ALA A N 1
ATOM 672 C CA . ALA A 1 83 ? -6.551 -1.576 5.411 1.00 82.19 83 ALA A CA 1
ATOM 673 C C . ALA A 1 83 ? -7.260 -0.478 6.226 1.00 82.19 83 ALA A C 1
ATOM 675 O O . ALA A 1 83 ? -7.846 -0.769 7.270 1.00 82.19 83 ALA A O 1
ATOM 676 N N . GLN A 1 84 ? -7.264 0.763 5.733 1.00 78.75 84 GLN A N 1
ATOM 677 C CA . GLN A 1 84 ? -7.930 1.896 6.381 1.00 78.75 84 GLN A CA 1
ATOM 678 C C . GLN A 1 84 ? -9.455 1.742 6.393 1.00 78.75 84 GLN A C 1
ATOM 680 O O . GLN A 1 84 ? -10.078 2.014 7.414 1.00 78.75 84 GLN A O 1
ATOM 685 N N . LEU A 1 85 ? -10.070 1.238 5.318 1.00 81.38 85 LEU A N 1
ATOM 686 C CA . LEU A 1 85 ? -11.511 0.958 5.286 1.00 81.38 85 LEU A CA 1
ATOM 687 C C . LEU A 1 85 ? -11.912 -0.105 6.318 1.00 81.38 85 LEU A C 1
ATOM 689 O O . LEU A 1 85 ? -12.924 0.048 7.002 1.00 81.38 85 LEU A O 1
ATOM 693 N N . VAL A 1 86 ? -11.099 -1.154 6.487 1.00 82.81 86 VAL A N 1
ATOM 694 C CA . VAL A 1 86 ? -11.325 -2.172 7.526 1.00 82.81 86 VAL A CA 1
ATOM 695 C C . VAL A 1 86 ? -11.183 -1.573 8.928 1.00 82.81 86 VAL A C 1
ATOM 697 O O . VAL A 1 86 ? -12.016 -1.844 9.795 1.00 82.81 86 VAL A O 1
ATOM 700 N N . GLN A 1 87 ? -10.167 -0.737 9.166 1.00 77.12 87 GLN A N 1
ATOM 701 C CA . GLN A 1 87 ? -10.015 -0.021 10.438 1.00 77.12 87 GLN A CA 1
ATOM 702 C C . GLN A 1 87 ? -11.193 0.924 10.715 1.00 77.12 87 GLN A C 1
ATOM 704 O O . GLN A 1 87 ? -11.738 0.904 11.816 1.00 77.12 87 GLN A O 1
ATOM 709 N N . GLY A 1 88 ? -11.633 1.688 9.713 1.00 76.69 88 GLY A N 1
ATOM 710 C CA . GLY A 1 88 ? -12.784 2.585 9.811 1.00 76.69 88 GLY A CA 1
ATOM 711 C C . GLY A 1 88 ? -14.078 1.837 10.125 1.00 76.69 88 GLY A C 1
ATOM 712 O O . GLY A 1 88 ? -14.827 2.252 11.003 1.00 76.69 88 GLY A O 1
ATOM 713 N N . GLY A 1 89 ? -14.308 0.682 9.493 1.00 78.94 89 GLY A N 1
ATOM 714 C CA . GLY A 1 89 ? -15.449 -0.179 9.813 1.00 78.94 89 GLY A CA 1
ATOM 715 C C . GLY A 1 89 ? -15.418 -0.712 11.250 1.00 78.94 89 GLY A C 1
ATOM 716 O O . GLY A 1 89 ? -16.453 -0.765 11.913 1.00 78.94 89 GLY A O 1
ATOM 717 N N . ARG A 1 90 ? -14.231 -1.065 11.765 1.00 75.81 90 ARG A N 1
ATOM 718 C CA . ARG A 1 90 ? -14.062 -1.480 13.170 1.00 75.81 90 ARG A CA 1
ATOM 719 C C . ARG A 1 90 ? -14.320 -0.339 14.149 1.00 75.81 90 ARG A C 1
ATOM 721 O O . ARG A 1 90 ? -14.924 -0.597 15.183 1.00 75.81 90 ARG A O 1
ATOM 728 N N . LEU A 1 91 ? -13.895 0.882 13.822 1.00 77.50 91 LEU A N 1
ATOM 729 C CA . LEU A 1 91 ? -14.168 2.067 14.633 1.00 77.50 91 LEU A CA 1
ATOM 730 C C . LEU A 1 91 ? -15.669 2.382 14.668 1.00 77.50 91 LEU A C 1
ATOM 732 O O . LEU A 1 91 ? -16.219 2.553 15.745 1.00 77.50 91 LEU A O 1
ATOM 736 N N . ILE A 1 92 ? -16.352 2.373 13.517 1.00 75.75 92 ILE A N 1
ATOM 737 C CA . ILE A 1 92 ? -17.807 2.602 13.462 1.00 75.75 92 ILE A CA 1
ATOM 738 C C . ILE A 1 92 ? -18.550 1.567 14.310 1.00 75.75 92 ILE A C 1
ATOM 740 O O . ILE A 1 92 ? -19.444 1.933 15.053 1.00 75.75 92 ILE A O 1
ATOM 744 N N . LYS A 1 93 ? -18.167 0.285 14.243 1.00 77.44 93 LYS A N 1
ATOM 745 C CA . LYS A 1 93 ? -18.773 -0.766 15.077 1.00 77.44 93 LYS A CA 1
ATOM 746 C C . LYS A 1 93 ? -18.468 -0.609 16.576 1.00 77.44 93 LYS A C 1
ATOM 748 O O . LYS A 1 93 ? -19.183 -1.178 17.386 1.00 77.44 93 LYS A O 1
ATOM 753 N N . TYR A 1 94 ? -17.376 0.061 16.933 1.00 72.31 94 TYR A N 1
ATOM 754 C CA . TYR A 1 94 ? -17.010 0.313 18.327 1.00 72.31 94 TYR A CA 1
ATOM 755 C C . TYR A 1 94 ? -17.775 1.508 18.917 1.00 72.31 94 TYR A C 1
ATOM 757 O O . TYR A 1 94 ? -18.168 1.464 20.075 1.00 72.31 94 TYR A O 1
ATOM 765 N N . GLU A 1 95 ? -17.994 2.554 18.118 1.00 70.25 95 GLU A N 1
ATOM 766 C CA . GLU A 1 95 ? -18.705 3.780 18.517 1.00 70.25 95 GLU A CA 1
ATOM 767 C C . GLU A 1 95 ? -20.243 3.652 18.480 1.00 70.25 95 GLU A C 1
ATOM 769 O O . GLU A 1 95 ? -20.940 4.551 18.951 1.00 70.25 95 GLU A O 1
ATOM 774 N N . LEU A 1 96 ? -20.774 2.575 17.889 1.00 61.66 96 LEU A N 1
ATOM 775 C CA . LEU A 1 96 ? -22.207 2.316 17.684 1.00 61.66 96 LEU A CA 1
ATOM 776 C C . LEU A 1 96 ? -22.718 1.237 18.642 1.00 61.66 96 LEU A C 1
ATOM 778 O O . LEU A 1 96 ? -23.806 1.451 19.221 1.00 61.66 96 LEU A O 1
#

Radius of gyration: 16.89 Å; Cα contacts (8 Å, |Δi|>4): 72; chains: 1; bounding box: 41×32×42 Å